Protein AF-A0A243BUK2-F1 (afdb_monomer)

Foldseek 3Di:
DPLVVQKDFLVVVCVVVVHDSVLSVVQQDDDPVCPVVNVVCVVVVQKDWDAPDPPGDITIIGGPVRCCVSDPD

Secondary structure (DSSP, 8-state):
--GGGGEEEHHHHHHHTT--HHHHHHHTS--TTTHHHHHHHHHTTSEEEEESSTTSPEEEEEEHHHHHHHS--

Organism: NCBI:txid180881

Mean predicted aligned error: 4.08 Å

Solvent-accessible surface area (backbone atoms only — not comparable to full-atom values): 4397 Å² total; per-residue (Å²): 133,65,78,70,80,56,50,37,43,52,64,54,48,17,66,75,70,76,42,60,50,70,61,55,52,52,73,76,51,85,42,93,89,45,42,69,58,52,48,51,36,42,76,73,61,33,32,48,79,51,58,76,48,100,87,37,66,76,48,56,33,34,22,70,67,43,48,46,73,76,56,66,133

Radius of gyration: 12.09 Å; Cα contacts (8 Å, |Δi|>4): 72; chains: 1; bounding box: 34×28×26 Å

Nearest PDB structures (foldseek):
  7krh-assembly1_A-2  TM=4.692E-01  e=4.495E-01  Variovorax paradoxus
  7kfq-assembly1_A  TM=4.715E-01  e=5.834E-01  Variovorax paradoxus
  4rbr-assembly1_B  TM=3.980E-01  e=3.039E-01  Staphylococcus aureus subsp. aureus CN1
  8ylj-assembly1_A  TM=5.040E-01  e=4.404E+00  Pectobacterium atrosepticum
  6lbi-assembly1_D  TM=3.082E-01  e=2.014E+00  Homo sapiens

Structure (mmCIF, N/CA/C/O backbone):
data_AF-A0A243BUK2-F1
#
_entry.id   AF-A0A243BUK2-F1
#
loop_
_atom_site.group_PDB
_atom_site.id
_atom_site.type_symbol
_atom_site.label_atom_id
_atom_site.label_alt_id
_atom_site.label_comp_id
_atom_site.label_asym_id
_atom_site.label_entity_id
_atom_site.label_seq_id
_atom_site.pdbx_PDB_ins_code
_atom_site.Cartn_x
_atom_site.Cartn_y
_atom_site.Cartn_z
_atom_site.occupancy
_atom_site.B_iso_or_equiv
_atom_site.auth_seq_id
_atom_site.auth_comp_id
_atom_site.auth_asym_id
_atom_site.auth_atom_id
_atom_site.pdbx_PDB_model_num
ATOM 1 N N . MET A 1 1 ? -11.456 18.476 4.914 1.00 47.78 1 MET A N 1
ATOM 2 C CA . MET A 1 1 ? -10.657 17.273 5.229 1.00 47.78 1 MET A CA 1
ATOM 3 C C . MET A 1 1 ? -9.334 17.406 4.511 1.00 47.78 1 MET A C 1
ATOM 5 O O . MET A 1 1 ? -9.352 17.579 3.296 1.00 47.78 1 MET A O 1
ATOM 9 N N . LYS A 1 2 ? -8.211 17.431 5.232 1.00 50.09 2 LYS A N 1
ATOM 10 C CA . LYS A 1 2 ? -6.898 17.491 4.572 1.00 50.09 2 LYS A CA 1
ATOM 11 C C . LYS A 1 2 ? -6.648 16.116 3.952 1.00 50.09 2 LYS A C 1
ATOM 13 O O . LYS A 1 2 ? -6.851 15.116 4.627 1.00 50.09 2 LYS A O 1
ATOM 18 N N . GLU A 1 3 ? -6.226 16.039 2.689 1.00 58.78 3 GLU A N 1
ATOM 19 C CA . GLU A 1 3 ? -6.030 14.755 1.983 1.00 58.78 3 GLU A CA 1
ATOM 20 C C . GLU A 1 3 ? -5.160 13.754 2.755 1.00 58.78 3 GLU A C 1
ATOM 22 O O . GLU A 1 3 ? -5.358 12.550 2.631 1.00 58.78 3 GLU A O 1
ATOM 27 N N . ILE A 1 4 ? -4.235 14.246 3.585 1.00 59.19 4 ILE A N 1
ATOM 28 C CA . ILE A 1 4 ? -3.327 13.418 4.379 1.00 59.19 4 ILE A CA 1
ATOM 29 C C . ILE A 1 4 ? -4.030 12.583 5.461 1.00 59.19 4 ILE A C 1
ATOM 31 O O . ILE A 1 4 ? -3.554 11.500 5.772 1.00 59.19 4 ILE A O 1
ATOM 35 N N . GLU A 1 5 ? -5.187 13.023 5.973 1.00 64.81 5 GLU A N 1
ATOM 36 C CA . GLU A 1 5 ? -5.969 12.300 6.997 1.00 64.81 5 GLU A CA 1
ATOM 37 C C . GLU A 1 5 ? -6.575 10.990 6.461 1.00 64.81 5 GLU A C 1
ATOM 39 O O . GLU A 1 5 ? -7.062 10.170 7.233 1.00 64.81 5 GLU A O 1
ATOM 44 N N . LYS A 1 6 ? -6.553 10.779 5.136 1.00 84.19 6 LYS A N 1
ATOM 45 C CA . LYS A 1 6 ? -7.079 9.570 4.483 1.00 84.19 6 LYS A CA 1
ATOM 46 C C . LYS A 1 6 ? -6.050 8.451 4.327 1.00 84.19 6 LYS A C 1
ATOM 48 O O . LYS A 1 6 ? -6.430 7.337 3.965 1.00 84.19 6 LYS A O 1
ATOM 53 N N . TYR A 1 7 ? -4.768 8.748 4.528 1.00 93.19 7 TYR A N 1
ATOM 54 C CA . TYR A 1 7 ? -3.692 7.790 4.313 1.00 93.19 7 TYR A CA 1
ATOM 55 C C . TYR A 1 7 ? -3.226 7.175 5.625 1.00 93.19 7 TYR A C 1
ATOM 57 O O . TYR A 1 7 ? -3.193 7.833 6.659 1.00 93.19 7 TYR A O 1
ATOM 65 N N . MET A 1 8 ? -2.797 5.925 5.542 1.00 94.25 8 MET A N 1
ATOM 66 C CA . MET A 1 8 ? -2.186 5.187 6.636 1.00 94.25 8 MET A CA 1
ATOM 67 C C . MET A 1 8 ? -0.948 4.443 6.132 1.00 94.25 8 MET A C 1
ATOM 69 O O . MET A 1 8 ? -0.841 4.100 4.948 1.00 94.25 8 MET A O 1
ATOM 73 N N . PHE A 1 9 ? 0.011 4.200 7.017 1.00 95.44 9 PHE A N 1
ATOM 74 C CA . PHE A 1 9 ? 1.142 3.328 6.726 1.00 95.44 9 PHE A CA 1
ATOM 75 C C 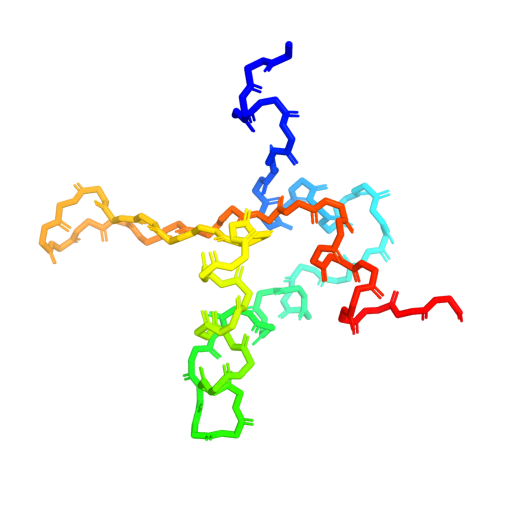. PHE A 1 9 ? 0.669 1.885 6.534 1.00 95.44 9 PHE A C 1
ATOM 77 O O . PHE A 1 9 ? -0.349 1.465 7.078 1.00 95.44 9 PHE A O 1
ATOM 84 N N . LEU A 1 10 ? 1.453 1.080 5.814 1.00 96.50 10 LEU A N 1
ATOM 85 C CA . LEU A 1 10 ? 1.128 -0.339 5.604 1.00 96.50 10 LEU A CA 1
ATOM 86 C C . LEU A 1 10 ? 0.934 -1.109 6.919 1.00 96.50 10 LEU A C 1
ATOM 88 O O . LEU A 1 10 ? 0.112 -2.015 6.973 1.00 96.50 10 LEU A O 1
ATOM 92 N N . LEU A 1 11 ? 1.683 -0.742 7.968 1.00 96.31 11 LEU A N 1
ATOM 93 C CA . LEU A 1 11 ? 1.555 -1.351 9.294 1.00 96.31 11 LEU A CA 1
ATOM 94 C C . LEU A 1 11 ? 0.235 -0.963 9.969 1.00 96.31 11 LEU A C 1
ATOM 96 O O . LEU A 1 11 ? -0.426 -1.800 10.573 1.00 96.31 11 LEU A O 1
ATOM 100 N N . GLU A 1 12 ? -0.176 0.296 9.837 1.00 96.31 12 GLU A N 1
ATOM 101 C CA . GLU A 1 12 ? -1.469 0.751 10.349 1.00 96.31 12 GLU A CA 1
ATOM 102 C C . GLU A 1 12 ? -2.612 0.059 9.606 1.00 96.31 12 GLU A C 1
ATOM 104 O O . GLU A 1 12 ? -3.539 -0.432 10.242 1.00 96.31 12 GLU A O 1
ATOM 109 N N . ALA A 1 13 ? -2.511 -0.069 8.279 1.00 96.25 13 ALA A N 1
ATOM 110 C CA . ALA A 1 13 ? -3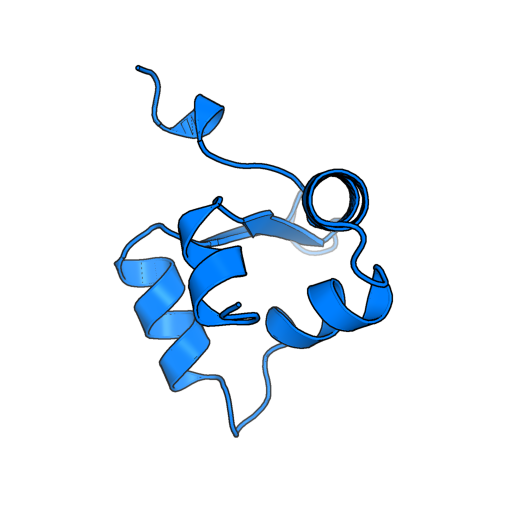.477 -0.821 7.486 1.00 96.25 13 ALA A CA 1
ATOM 111 C C . ALA A 1 13 ? -3.539 -2.296 7.904 1.00 96.25 13 ALA A C 1
ATOM 113 O O . ALA A 1 13 ? -4.629 -2.830 8.086 1.00 96.25 13 ALA A O 1
ATOM 114 N N . SER A 1 14 ? -2.390 -2.952 8.102 1.00 97.56 14 SER A N 1
ATOM 115 C CA . SER A 1 14 ? -2.370 -4.357 8.519 1.00 97.56 14 SER A CA 1
ATOM 116 C C . SER A 1 14 ? -3.055 -4.565 9.868 1.00 97.56 14 SER A C 1
ATOM 118 O O . SER A 1 14 ? -3.816 -5.510 10.022 1.00 97.56 14 SER A O 1
ATOM 120 N N . LEU A 1 15 ? -2.845 -3.646 10.815 1.00 97.38 15 LEU A N 1
ATOM 121 C CA . LEU A 1 15 ? -3.481 -3.710 12.131 1.00 97.38 15 LEU A CA 1
ATOM 122 C C . LEU A 1 15 ? -4.976 -3.367 12.069 1.00 97.38 15 LEU A C 1
ATOM 124 O O . LEU A 1 15 ? -5.775 -4.021 12.727 1.00 97.38 15 LEU A O 1
ATOM 128 N N . LYS A 1 16 ? -5.368 -2.362 11.273 1.00 95.75 16 LYS A N 1
ATOM 129 C CA . LYS A 1 16 ? -6.765 -1.914 11.152 1.00 95.75 16 LYS A CA 1
ATOM 130 C C . LYS A 1 16 ? -7.675 -2.974 10.521 1.00 95.75 16 LYS A C 1
ATOM 132 O O . LYS A 1 16 ? -8.834 -3.061 10.911 1.00 95.75 16 LYS A O 1
ATOM 137 N N . TYR A 1 17 ? -7.171 -3.735 9.550 1.00 95.44 17 TYR A N 1
ATOM 138 C CA . TYR A 1 17 ? -7.954 -4.710 8.774 1.00 95.44 17 TYR A CA 1
ATOM 139 C C . TYR A 1 17 ? -7.641 -6.173 9.120 1.00 95.44 17 TYR A C 1
ATOM 141 O O . TYR A 1 17 ? -8.073 -7.061 8.395 1.00 95.44 17 TYR A O 1
ATOM 149 N N . ASP A 1 18 ? -6.877 -6.424 10.189 1.00 96.38 18 ASP A N 1
ATOM 150 C CA . ASP A 1 18 ? -6.438 -7.768 10.601 1.00 96.38 18 ASP A CA 1
ATOM 151 C C . ASP A 1 18 ? -5.769 -8.571 9.462 1.00 96.38 18 ASP A C 1
ATOM 153 O O . ASP A 1 18 ? -6.009 -9.756 9.236 1.00 96.38 18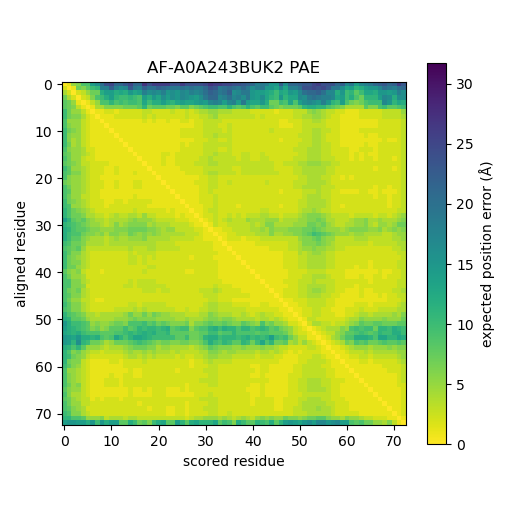 ASP A O 1
ATOM 157 N N . LEU A 1 19 ? -4.916 -7.891 8.691 1.00 96.62 19 LEU A N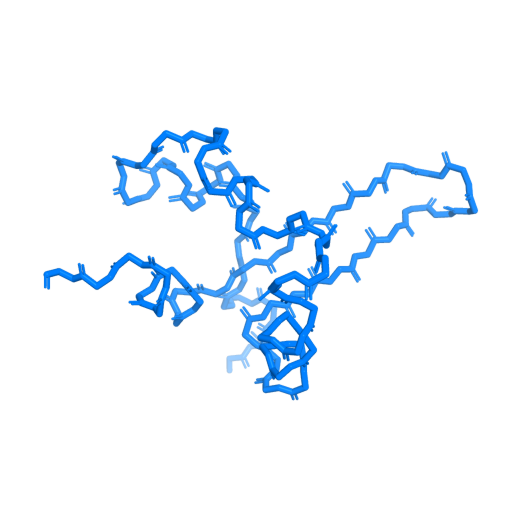 1
ATOM 158 C CA . LEU A 1 19 ? -4.181 -8.475 7.571 1.00 96.62 19 LEU A CA 1
ATOM 159 C C . LEU A 1 19 ? -2.730 -8.741 7.968 1.00 96.62 19 LEU A C 1
ATOM 161 O O . LEU A 1 19 ? -2.101 -7.960 8.678 1.00 96.62 19 LEU A O 1
ATOM 165 N N . ASN A 1 20 ? -2.127 -9.798 7.424 1.00 97.31 20 ASN A N 1
ATOM 166 C CA . ASN A 1 20 ? -0.694 -10.020 7.598 1.00 97.31 20 ASN A CA 1
ATOM 167 C C . ASN A 1 20 ? 0.118 -8.874 6.951 1.00 97.31 20 ASN A C 1
ATOM 169 O O . ASN A 1 20 ? -0.043 -8.575 5.765 1.00 97.31 20 ASN A O 1
ATOM 173 N N . PHE A 1 21 ? 1.040 -8.266 7.708 1.00 96.75 21 PHE A N 1
ATOM 174 C CA . PHE A 1 21 ? 1.840 -7.127 7.240 1.00 96.75 21 PHE A CA 1
ATOM 175 C C . PHE A 1 21 ? 2.612 -7.407 5.943 1.00 96.75 21 PHE A C 1
ATOM 177 O O . PHE A 1 21 ? 2.619 -6.572 5.039 1.00 96.75 21 PHE A O 1
ATOM 184 N N . GLU A 1 22 ? 3.236 -8.580 5.807 1.00 96.69 22 GLU A N 1
ATOM 185 C CA . GLU A 1 22 ? 3.977 -8.928 4.589 1.00 96.69 22 GLU A CA 1
ATOM 186 C C . GLU A 1 22 ? 3.042 -9.121 3.387 1.00 96.69 22 GLU A C 1
ATOM 188 O O . GLU A 1 22 ? 3.430 -8.818 2.259 1.00 96.69 22 GLU A O 1
ATOM 193 N N . THR A 1 23 ? 1.789 -9.520 3.623 1.00 95.88 23 THR A N 1
ATOM 194 C CA . THR A 1 23 ? 0.756 -9.604 2.578 1.00 95.88 23 THR A CA 1
ATOM 195 C C . THR A 1 23 ? 0.363 -8.215 2.075 1.00 95.88 23 THR A C 1
ATOM 197 O O . THR A 1 23 ? 0.348 -7.984 0.866 1.00 95.88 23 THR A O 1
ATOM 200 N N . VAL A 1 24 ? 0.135 -7.254 2.977 1.00 96.44 24 VAL A N 1
ATOM 201 C CA . VAL A 1 24 ? -0.121 -5.848 2.604 1.00 96.44 24 VAL A CA 1
ATOM 202 C C . VAL A 1 24 ? 1.100 -5.251 1.896 1.00 96.44 24 VAL A C 1
ATOM 204 O O . VAL A 1 24 ? 0.987 -4.602 0.857 1.00 96.44 24 VAL A O 1
ATOM 207 N N . ARG A 1 25 ? 2.303 -5.527 2.407 1.00 95.44 25 ARG A N 1
ATOM 208 C CA . ARG A 1 25 ? 3.565 -5.068 1.821 1.00 95.44 25 ARG A CA 1
ATOM 209 C C . ARG A 1 25 ? 3.811 -5.624 0.423 1.00 95.44 25 ARG A C 1
ATOM 211 O O . ARG A 1 25 ? 4.377 -4.918 -0.407 1.00 95.44 25 ARG A O 1
ATOM 218 N N . ALA A 1 26 ? 3.416 -6.864 0.150 1.00 94.62 26 ALA A N 1
ATOM 219 C CA . ALA A 1 26 ? 3.557 -7.464 -1.171 1.00 94.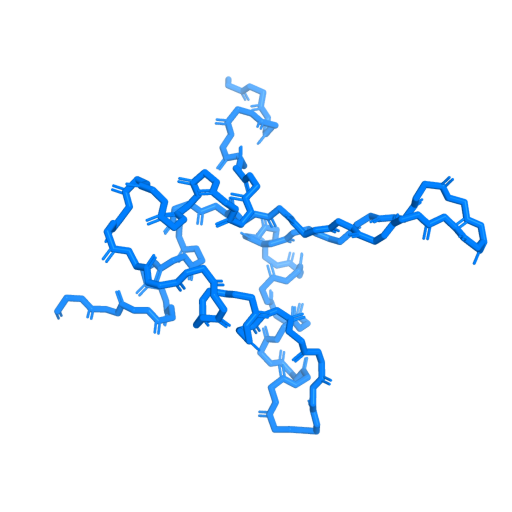62 26 ALA A CA 1
ATOM 220 C C . ALA A 1 26 ? 2.739 -6.719 -2.236 1.00 94.62 26 ALA A C 1
ATOM 222 O O . ALA A 1 26 ? 3.212 -6.592 -3.363 1.00 94.62 26 ALA A O 1
ATOM 223 N N . LYS A 1 27 ? 1.575 -6.157 -1.878 1.00 95.31 27 LYS A N 1
ATOM 224 C CA . LYS A 1 27 ? 0.716 -5.423 -2.820 1.00 95.31 27 LYS A CA 1
ATOM 225 C C . LYS A 1 27 ? 1.381 -4.178 -3.398 1.00 95.31 27 LYS A C 1
ATOM 227 O O . LYS A 1 27 ? 1.197 -3.897 -4.573 1.00 95.31 27 LYS A O 1
ATOM 232 N N . VAL A 1 28 ? 2.205 -3.489 -2.608 1.00 93.81 28 VAL A N 1
ATOM 233 C CA . VAL A 1 28 ? 2.922 -2.273 -3.031 1.00 93.81 28 VAL A CA 1
ATOM 234 C C . VAL A 1 28 ? 4.321 -2.531 -3.596 1.00 93.81 28 VAL A C 1
ATOM 236 O O . VAL A 1 28 ? 5.030 -1.587 -3.940 1.00 93.81 28 VAL A O 1
ATOM 239 N N . LYS A 1 29 ? 4.775 -3.790 -3.675 1.00 90.81 29 LYS A N 1
ATOM 240 C CA . LYS A 1 29 ? 6.054 -4.113 -4.323 1.00 90.81 29 LYS A CA 1
ATOM 241 C C . LYS A 1 29 ? 5.854 -4.098 -5.843 1.00 90.81 29 LYS A C 1
ATOM 243 O O . LYS A 1 29 ? 5.054 -4.896 -6.330 1.00 90.81 29 LYS A O 1
ATOM 248 N N . PRO A 1 30 ? 6.579 -3.251 -6.596 1.00 88.06 30 PRO A N 1
ATOM 249 C CA . PRO A 1 30 ? 6.483 -3.248 -8.047 1.00 88.06 30 PRO A CA 1
ATOM 250 C C . PRO A 1 30 ? 7.019 -4.559 -8.618 1.00 88.06 30 PRO A C 1
ATOM 252 O O . PRO A 1 30 ? 8.158 -4.953 -8.360 1.00 88.06 30 PRO A O 1
ATOM 255 N N . THR A 1 31 ? 6.188 -5.226 -9.400 1.00 90.94 31 THR A N 1
ATOM 256 C CA . THR A 1 31 ? 6.505 -6.394 -10.217 1.00 90.94 31 THR A CA 1
ATOM 257 C C . THR A 1 31 ? 5.948 -6.145 -11.612 1.00 90.94 31 THR A C 1
ATOM 259 O O . THR A 1 31 ? 5.046 -5.329 -11.782 1.00 90.94 31 THR A O 1
ATOM 262 N N . ARG A 1 32 ? 6.413 -6.893 -12.617 1.00 89.56 32 ARG A N 1
ATOM 263 C CA . ARG A 1 32 ? 5.868 -6.770 -13.981 1.00 89.56 32 ARG A CA 1
ATOM 264 C C . ARG A 1 32 ? 4.351 -7.002 -14.052 1.00 89.56 32 ARG A C 1
ATOM 266 O O . ARG A 1 32 ? 3.708 -6.473 -14.942 1.00 89.56 32 ARG A O 1
ATOM 273 N N . ALA A 1 33 ? 3.789 -7.791 -13.135 1.00 88.06 33 ALA A N 1
ATOM 274 C CA . ALA A 1 33 ? 2.377 -8.171 -13.158 1.00 88.06 33 ALA A CA 1
ATOM 275 C C . ALA A 1 33 ? 1.435 -7.138 -12.511 1.00 88.06 33 ALA A C 1
ATOM 277 O O . ALA A 1 33 ? 0.241 -7.167 -12.782 1.00 88.06 33 ALA A O 1
ATOM 278 N N . ASN A 1 34 ? 1.941 -6.247 -11.650 1.00 91.38 34 ASN A N 1
ATOM 279 C CA . ASN A 1 34 ? 1.129 -5.252 -10.932 1.00 91.38 34 ASN A CA 1
ATOM 280 C C . ASN A 1 34 ? 1.577 -3.806 -11.184 1.00 91.38 34 ASN A C 1
ATOM 282 O O . ASN A 1 34 ? 1.084 -2.896 -10.525 1.00 91.38 34 ASN A O 1
ATOM 286 N N . GLU A 1 35 ? 2.504 -3.581 -12.115 1.00 92.69 35 GLU A N 1
ATOM 287 C CA . GLU A 1 35 ? 3.024 -2.251 -12.435 1.00 92.69 35 GLU A CA 1
ATOM 288 C C . GLU A 1 35 ? 1.917 -1.304 -12.917 1.00 92.69 35 GLU A C 1
ATOM 290 O O . GLU A 1 35 ? 1.791 -0.199 -12.391 1.00 92.69 35 GLU A O 1
ATOM 295 N N . GLU A 1 36 ? 1.066 -1.759 -13.842 1.00 94.62 36 GLU A N 1
ATOM 296 C CA . GLU A 1 36 ? -0.067 -0.970 -14.344 1.00 94.62 36 GLU A CA 1
ATOM 297 C C . GLU A 1 36 ? -1.085 -0.666 -13.241 1.00 94.62 36 GLU A C 1
ATOM 299 O O . GLU A 1 36 ? -1.505 0.481 -13.096 1.00 94.62 36 GLU A O 1
ATOM 304 N N . GLN A 1 37 ? -1.414 -1.658 -12.406 1.00 94.88 37 GLN A N 1
ATOM 305 C CA . GLN A 1 37 ? -2.313 -1.466 -11.267 1.00 94.88 37 GLN A CA 1
ATOM 306 C C . GLN A 1 37 ? -1.742 -0.438 -10.284 1.00 94.88 37 GLN A C 1
ATOM 308 O O . GLN A 1 37 ? -2.441 0.480 -9.875 1.00 94.88 37 GLN A O 1
ATOM 313 N N . LEU A 1 38 ? -0.466 -0.552 -9.908 1.00 94.94 38 LEU A N 1
ATOM 314 C CA . LEU A 1 38 ? 0.155 0.396 -8.984 1.00 94.94 38 LEU A CA 1
ATOM 315 C C . LEU A 1 38 ? 0.199 1.809 -9.562 1.00 94.94 38 LEU A C 1
ATOM 317 O O . LEU A 1 38 ? 0.001 2.770 -8.819 1.00 94.94 38 LEU A O 1
ATOM 321 N N . LYS A 1 39 ? 0.435 1.940 -10.870 1.00 94.56 39 LYS A N 1
ATOM 322 C CA . LYS A 1 39 ? 0.397 3.229 -11.558 1.00 94.56 39 LYS A CA 1
ATOM 323 C C . LYS A 1 39 ? -1.001 3.849 -11.504 1.00 94.56 39 LYS A C 1
ATOM 325 O O . LYS A 1 39 ? -1.109 4.981 -11.045 1.00 94.56 39 LYS A O 1
ATOM 330 N N . ASP A 1 40 ? -2.044 3.099 -11.860 1.00 95.94 40 ASP A N 1
ATOM 331 C CA . ASP A 1 40 ? -3.444 3.544 -11.756 1.00 95.94 40 ASP A CA 1
ATOM 332 C C . ASP A 1 40 ? -3.792 3.983 -10.325 1.00 95.94 40 ASP A C 1
ATOM 334 O O . ASP A 1 40 ? -4.297 5.081 -10.094 1.00 95.94 40 ASP A O 1
ATOM 338 N N . MET A 1 41 ? -3.433 3.175 -9.326 1.00 95.50 41 MET A N 1
ATOM 339 C CA . MET A 1 41 ? -3.701 3.488 -7.922 1.00 95.50 41 MET A CA 1
ATOM 340 C C . MET A 1 41 ? -2.957 4.746 -7.437 1.00 95.50 41 MET A C 1
ATOM 342 O O . MET A 1 41 ? -3.474 5.478 -6.588 1.00 95.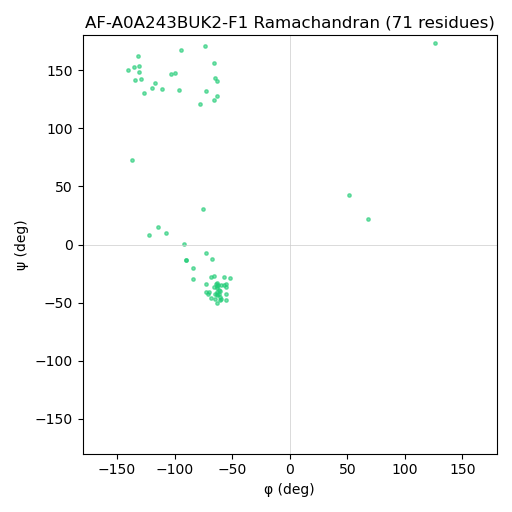50 41 MET A O 1
ATOM 346 N N . MET A 1 42 ? -1.748 5.008 -7.948 1.00 94.31 42 MET A N 1
ATOM 347 C CA . MET A 1 42 ? -1.009 6.247 -7.674 1.00 94.31 42 MET A CA 1
ATOM 348 C C . MET A 1 42 ? -1.645 7.453 -8.372 1.00 94.31 42 MET A C 1
ATOM 350 O O . MET A 1 42 ? -1.785 8.499 -7.742 1.00 94.31 42 MET A O 1
ATOM 354 N N . GLU A 1 43 ? -2.063 7.314 -9.633 1.00 94.75 43 GLU A N 1
ATOM 355 C CA . GLU A 1 43 ? -2.734 8.370 -10.408 1.00 94.75 43 GLU A CA 1
ATOM 356 C C . GLU A 1 43 ? -4.079 8.763 -9.786 1.00 94.75 43 GLU A C 1
ATOM 358 O O . GLU A 1 43 ? -4.386 9.946 -9.645 1.00 94.75 43 GLU A O 1
ATOM 363 N N . ARG A 1 44 ? -4.839 7.775 -9.306 1.00 94.19 44 ARG A N 1
ATOM 364 C CA . ARG A 1 44 ? -6.082 7.967 -8.540 1.00 94.19 44 ARG A CA 1
ATOM 365 C C . ARG A 1 44 ? -5.837 8.480 -7.122 1.00 94.19 44 ARG A C 1
ATOM 367 O O . ARG A 1 44 ? -6.784 8.785 -6.400 1.00 94.19 44 ARG A O 1
ATOM 374 N N . GLY A 1 45 ? -4.577 8.544 -6.695 1.00 93.62 45 GLY A N 1
ATOM 375 C CA . GLY A 1 45 ? -4.186 9.024 -5.379 1.00 93.62 45 GLY A CA 1
ATOM 376 C C . GLY A 1 45 ? -4.621 8.112 -4.234 1.00 93.62 45 GLY A C 1
ATOM 377 O O . GLY A 1 45 ? -4.707 8.578 -3.103 1.00 93.62 45 GLY A O 1
ATOM 378 N N . ILE A 1 46 ? -4.896 6.829 -4.464 1.00 94.56 46 ILE A N 1
ATOM 379 C CA . ILE A 1 46 ? -5.312 5.907 -3.393 1.00 94.56 46 ILE A CA 1
ATOM 380 C C . ILE A 1 46 ? -4.127 5.200 -2.729 1.00 94.56 46 ILE A C 1
ATOM 382 O O . ILE A 1 46 ? -4.275 4.680 -1.619 1.00 94.56 46 ILE A O 1
ATOM 386 N N . ILE A 1 47 ? -2.942 5.267 -3.347 1.00 95.19 47 ILE A N 1
ATOM 387 C CA . ILE A 1 47 ? -1.647 4.943 -2.735 1.00 95.19 47 ILE A CA 1
ATOM 388 C C . ILE A 1 47 ? -0.636 6.066 -3.003 1.00 95.19 47 ILE A C 1
ATOM 390 O O . ILE A 1 47 ? -0.731 6.775 -4.003 1.00 95.19 47 ILE A O 1
ATOM 394 N N . ARG A 1 48 ? 0.357 6.229 -2.125 1.00 93.88 48 ARG A N 1
ATOM 395 C CA . ARG A 1 48 ? 1.489 7.146 -2.329 1.00 93.88 48 ARG A CA 1
ATOM 396 C C . ARG A 1 48 ? 2.803 6.470 -1.969 1.00 93.88 48 ARG A C 1
ATOM 398 O O . ARG A 1 48 ? 2.892 5.759 -0.971 1.00 93.88 48 ARG A O 1
ATOM 405 N N . TYR A 1 49 ? 3.830 6.763 -2.755 1.00 91.94 49 TYR A N 1
ATOM 406 C CA . TYR A 1 49 ? 5.210 6.383 -2.484 1.00 91.94 49 TYR A CA 1
ATOM 407 C C . TYR A 1 49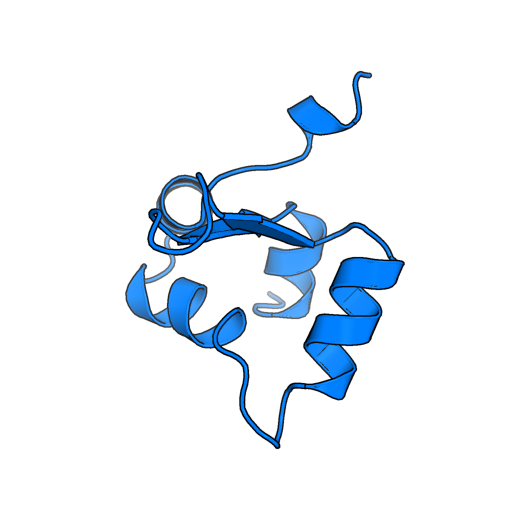 ? 6.029 7.625 -2.149 1.00 91.94 49 TYR A C 1
ATOM 409 O O . TYR A 1 49 ? 5.958 8.628 -2.858 1.00 91.94 49 TYR A O 1
ATOM 417 N N . PHE A 1 50 ? 6.839 7.553 -1.096 1.00 89.56 50 PHE A N 1
ATOM 418 C CA . PHE A 1 50 ? 7.840 8.577 -0.823 1.00 89.56 50 PHE A CA 1
ATOM 419 C C . PHE A 1 50 ? 9.145 7.963 -0.323 1.00 89.56 50 PHE A C 1
ATOM 421 O O . PHE A 1 50 ? 9.172 6.912 0.321 1.00 89.56 50 PHE A O 1
ATOM 428 N N . GLN A 1 51 ? 10.250 8.637 -0.623 1.00 90.94 51 GLN A N 1
ATOM 429 C CA . GLN A 1 51 ? 11.584 8.236 -0.204 1.00 90.94 51 GLN A CA 1
ATOM 430 C C . GLN A 1 51 ? 12.251 9.410 0.507 1.00 90.94 51 GLN A C 1
ATOM 432 O O . GLN A 1 51 ? 12.271 10.520 -0.019 1.00 90.94 51 GLN A O 1
ATOM 437 N N . SER A 1 52 ? 12.822 9.175 1.689 1.00 88.25 52 SER A N 1
ATOM 438 C CA . SER A 1 52 ? 13.424 10.228 2.525 1.00 88.25 52 SER A CA 1
ATOM 439 C C . SER A 1 52 ? 14.793 10.734 2.016 1.00 88.25 52 SER A C 1
ATOM 441 O O . SER A 1 52 ? 15.664 11.066 2.815 1.00 88.25 52 SER A O 1
ATOM 443 N N . GLY A 1 53 ? 15.027 10.716 0.699 1.00 85.12 53 GLY A N 1
ATOM 444 C CA . GLY A 1 53 ? 16.290 11.059 0.032 1.00 85.12 53 GLY A CA 1
ATOM 445 C C . GLY A 1 53 ? 16.807 9.954 -0.905 1.00 85.12 53 GLY A C 1
ATOM 446 O O . GLY A 1 53 ? 16.270 8.848 -0.891 1.00 85.12 53 GLY A O 1
ATOM 447 N N . PRO A 1 54 ? 17.879 10.186 -1.690 1.00 82.62 54 PRO A N 1
ATOM 448 C CA . PRO A 1 54 ? 18.327 9.267 -2.753 1.00 82.62 54 PRO A CA 1
ATOM 449 C C . PRO A 1 54 ? 18.642 7.838 -2.280 1.00 82.62 54 PRO A C 1
ATOM 451 O O . PRO A 1 54 ? 18.375 6.865 -2.982 1.00 82.62 54 PRO A O 1
ATOM 454 N N . LYS A 1 55 ? 19.172 7.702 -1.057 1.00 86.69 55 LYS A N 1
ATOM 455 C CA . LYS A 1 55 ? 19.437 6.420 -0.373 1.00 86.69 55 LYS A CA 1
ATOM 456 C C . LYS A 1 55 ? 18.564 6.227 0.876 1.00 86.69 55 LYS A C 1
ATOM 458 O O . LYS A 1 55 ? 18.871 5.403 1.732 1.00 86.69 55 LYS A O 1
ATOM 463 N N . GLY A 1 56 ? 17.508 7.028 1.005 1.00 86.56 56 GLY A N 1
ATOM 464 C CA . GLY A 1 56 ? 16.639 7.061 2.175 1.00 86.56 56 GLY A CA 1
ATOM 465 C C . GLY A 1 56 ? 15.709 5.856 2.274 1.00 86.56 56 GLY A C 1
ATOM 466 O O . GLY A 1 56 ? 15.562 5.073 1.329 1.00 86.56 56 GLY A O 1
ATOM 467 N N . LYS A 1 57 ? 15.041 5.743 3.426 1.00 87.62 57 LYS A N 1
ATOM 468 C CA . LYS A 1 57 ? 13.987 4.749 3.631 1.00 87.62 57 LYS A CA 1
ATOM 469 C C . LYS A 1 57 ? 12.832 5.030 2.671 1.00 87.62 57 LYS A C 1
ATOM 471 O O . LYS A 1 57 ? 12.488 6.182 2.400 1.00 87.62 57 LYS A O 1
ATOM 476 N N . LYS A 1 58 ? 12.272 3.944 2.152 1.00 89.69 58 LYS A N 1
ATOM 477 C CA . LYS A 1 58 ? 11.130 3.934 1.244 1.00 89.69 58 LYS A CA 1
ATOM 478 C C . LYS A 1 58 ? 9.870 3.690 2.049 1.00 89.69 58 LYS A C 1
ATOM 480 O O . LYS A 1 58 ? 9.831 2.757 2.850 1.00 89.69 58 LYS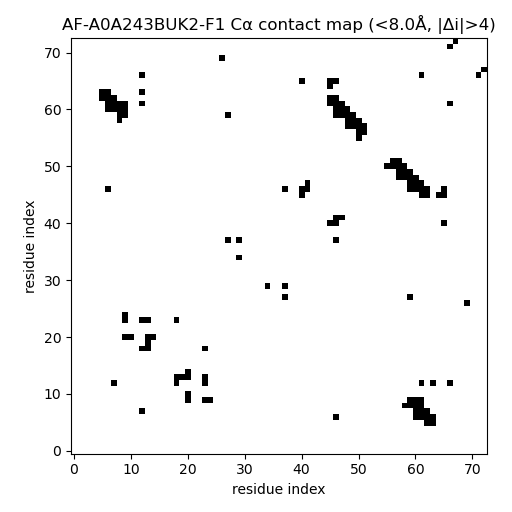 A O 1
ATOM 485 N N . TYR A 1 59 ? 8.856 4.494 1.797 1.00 91.31 59 TYR A N 1
ATOM 486 C CA . TYR A 1 59 ? 7.590 4.427 2.496 1.00 91.31 59 TYR A CA 1
ATOM 487 C C . TYR A 1 59 ? 6.453 4.369 1.494 1.00 91.31 59 TYR A C 1
ATOM 489 O O . TYR A 1 59 ? 6.474 5.031 0.455 1.00 91.31 59 TYR A O 1
ATOM 497 N N . TRP A 1 60 ? 5.458 3.570 1.854 1.00 94.94 60 TRP A N 1
ATOM 498 C CA . TRP A 1 60 ? 4.198 3.482 1.149 1.00 94.94 60 TRP A CA 1
ATOM 499 C C . TRP A 1 60 ? 3.083 3.862 2.103 1.00 94.94 60 TRP A C 1
ATOM 501 O O . TRP A 1 60 ? 3.049 3.415 3.254 1.00 94.94 60 TRP A O 1
ATOM 511 N N . LEU A 1 61 ? 2.192 4.689 1.589 1.00 95.06 61 LEU A N 1
ATOM 512 C CA . LEU A 1 61 ? 0.970 5.111 2.237 1.00 95.06 61 LEU A CA 1
ATOM 513 C C . LEU A 1 61 ? -0.199 4.614 1.406 1.00 95.06 61 LEU A C 1
ATOM 515 O O . LEU A 1 61 ? -0.164 4.676 0.177 1.00 95.06 61 LEU A O 1
ATOM 519 N N . VAL A 1 62 ? -1.228 4.130 2.079 1.00 96.25 62 VAL A N 1
ATOM 520 C CA . VAL A 1 62 ? -2.407 3.543 1.448 1.00 96.25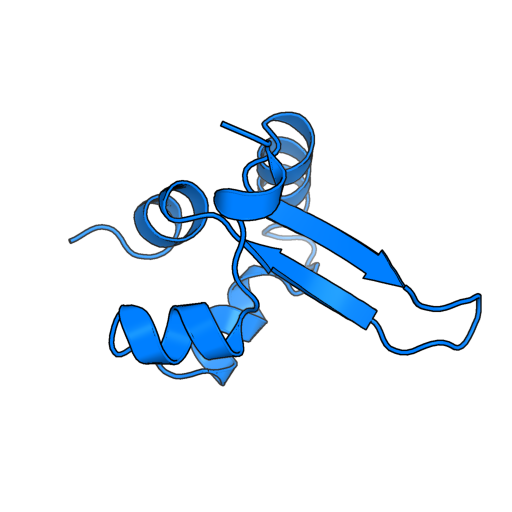 62 VAL A CA 1
ATOM 521 C C . VAL A 1 62 ? -3.654 4.155 2.055 1.00 96.25 62 VAL A C 1
ATOM 523 O O . VAL A 1 62 ? -3.660 4.558 3.214 1.00 96.25 62 VAL A O 1
ATOM 526 N N . THR A 1 63 ? -4.705 4.261 1.260 1.00 95.81 63 THR A N 1
ATOM 527 C CA . THR A 1 63 ? -6.033 4.643 1.742 1.00 95.81 63 THR A CA 1
ATOM 528 C C . THR A 1 63 ? -6.854 3.393 2.044 1.00 95.81 63 THR A C 1
ATOM 530 O O . THR A 1 63 ? -6.523 2.289 1.614 1.00 95.81 63 THR A O 1
ATOM 533 N N . GLU A 1 64 ? -7.977 3.568 2.733 1.00 94.56 64 GLU A N 1
ATOM 534 C CA . GLU A 1 64 ? -8.976 2.507 2.895 1.00 94.56 64 GLU A CA 1
ATOM 535 C C . GLU A 1 64 ? -9.464 1.945 1.548 1.00 94.56 64 GLU A C 1
ATOM 537 O O . GLU A 1 64 ? -9.650 0.738 1.412 1.00 94.56 64 GLU A O 1
ATOM 542 N N . GLN A 1 65 ? -9.600 2.799 0.529 1.00 95.12 65 GLN A N 1
ATOM 543 C CA . GLN A 1 65 ? -9.990 2.373 -0.813 1.00 95.12 65 GLN A CA 1
ATOM 544 C C . GLN A 1 65 ? -8.980 1.393 -1.424 1.00 95.12 65 GLN A C 1
ATOM 546 O O . GLN A 1 65 ? -9.384 0.378 -1.984 1.00 95.12 65 GLN A O 1
ATOM 551 N N . ALA A 1 66 ? -7.678 1.646 -1.264 1.00 96.06 66 ALA A N 1
ATOM 552 C CA . ALA A 1 66 ? -6.648 0.734 -1.756 1.00 96.06 66 ALA A CA 1
ATOM 553 C C . ALA A 1 66 ? -6.730 -0.652 -1.097 1.00 96.06 66 ALA A C 1
ATOM 555 O O . ALA A 1 66 ? -6.567 -1.665 -1.773 1.00 96.06 66 ALA A O 1
ATOM 556 N N . ILE A 1 67 ? -7.029 -0.707 0.207 1.00 96.50 67 ILE A N 1
ATOM 557 C CA . ILE A 1 67 ? -7.205 -1.978 0.919 1.00 96.50 67 ILE A CA 1
ATOM 558 C C . ILE A 1 67 ? -8.413 -2.745 0.385 1.00 96.50 67 ILE A C 1
ATOM 560 O O . ILE A 1 67 ? -8.269 -3.921 0.062 1.00 96.50 67 ILE A O 1
ATOM 564 N N . ARG A 1 68 ? -9.560 -2.077 0.216 1.00 95.19 68 ARG A N 1
ATOM 565 C CA . ARG A 1 68 ? -10.778 -2.697 -0.335 1.00 95.19 68 ARG A CA 1
ATOM 566 C C . ARG A 1 68 ? -10.575 -3.243 -1.752 1.00 95.19 68 ARG A C 1
ATOM 568 O O . ARG A 1 68 ? -11.146 -4.268 -2.094 1.00 95.19 68 ARG A O 1
ATOM 575 N N . GLU A 1 69 ? -9.755 -2.584 -2.572 1.00 95.44 69 GLU A N 1
ATOM 576 C CA . GLU A 1 69 ? -9.438 -3.062 -3.927 1.00 95.44 69 GLU A CA 1
ATOM 577 C C . GLU A 1 69 ? -8.513 -4.287 -3.929 1.00 95.44 69 GLU A C 1
ATOM 579 O O . GLU A 1 69 ? -8.635 -5.160 -4.787 1.00 95.44 69 GLU A O 1
ATOM 584 N N . TRP A 1 70 ? -7.585 -4.386 -2.977 1.00 95.12 70 TRP A N 1
ATOM 585 C CA . TRP A 1 70 ? -6.682 -5.537 -2.888 1.00 95.12 70 TRP A CA 1
ATOM 586 C C . TRP A 1 70 ? -7.262 -6.743 -2.158 1.00 95.12 70 TRP A C 1
ATOM 588 O O . TRP A 1 70 ? -6.827 -7.867 -2.435 1.00 95.12 70 TRP A O 1
ATOM 598 N N . PHE A 1 71 ? -8.161 -6.487 -1.211 1.00 94.75 71 PHE A N 1
ATOM 599 C CA . PHE A 1 71 ? -8.768 -7.450 -0.302 1.00 94.75 71 PHE A CA 1
ATOM 600 C C . PHE A 1 71 ? -10.274 -7.150 -0.206 1.00 94.75 71 PHE A C 1
ATOM 602 O O . PHE A 1 71 ? -10.719 -6.569 0.786 1.00 94.75 71 PHE A O 1
ATOM 609 N N . PRO A 1 72 ? -11.050 -7.460 -1.260 1.00 89.38 72 PRO A N 1
ATOM 610 C CA . PRO A 1 72 ? -12.504 -7.373 -1.189 1.00 89.38 72 PRO A CA 1
ATOM 611 C C . PRO A 1 72 ? -13.038 -8.394 -0.171 1.00 89.38 72 PRO A C 1
ATOM 613 O O . PRO A 1 72 ? -12.471 -9.483 -0.050 1.00 89.38 72 PRO A O 1
ATOM 616 N N . GLU A 1 73 ? -14.090 -8.015 0.560 1.00 77.56 73 GLU A N 1
ATOM 617 C CA . GLU A 1 73 ? -14.849 -8.910 1.455 1.00 77.56 73 GLU A CA 1
ATOM 618 C C . GLU A 1 73 ? -15.522 -10.060 0.691 1.00 77.56 73 GLU A C 1
ATOM 620 O O . GLU A 1 73 ? -15.982 -9.827 -0.454 1.00 77.56 73 GLU A O 1
#

pLDDT: mean 90.67, std 10.24, range [47.78, 97.56]

Sequence (73 aa):
MKEIEKYMFLLEASLKYDLNFETVRAKVKPTRANEEQLKDMMERGIIRYFQSGPKGKKYWLVTEQAIREWFPE